Protein AF-A0AAX6NEN3-F1 (afdb_monomer_lite)

Radius of gyration: 17.1 Å; chains: 1; bounding box: 41×44×45 Å

Secondary structure (DSSP, 8-state):
------EE--------S--GGGGT---HHHHHHHHHT--GGGGGGEEEETTS-EEHHHHHHHHHHHTS-----TTEEEEEEEE-TTSEEEEEEEEGGGTTS-EEEEEE--S---SSPPPSSHHHHHHHHHHHPPEEEEE--TTTTSSHHHHHHHHHHHHH------

Foldseek 3Di:
DDPPFPKPDDPLPDPPPDQLVVVVADGPVQVVVLVVPDDCVQVVFWLDKSNDIDTPVSLVVSCLQQVHHDDPDPQWNIWIWGAAPLQKIWIWTAGVVLSNAIWIKIKRADPDRPPDPQDPDPVSNVVCCVVGNIDIDTDNDRVQGRGVVSVVVVVVVVNPDPDDPD

pLDDT: mean 76.82, std 15.44, range [34.28, 93.94]

Structure (mmCIF, N/CA/C/O backbone):
data_AF-A0AAX6NEN3-F1
#
_entry.id   AF-A0AAX6NEN3-F1
#
loop_
_atom_site.group_PDB
_atom_site.id
_atom_site.type_symbol
_atom_site.label_atom_id
_atom_site.label_alt_id
_atom_site.label_comp_id
_atom_site.label_asym_id
_atom_site.label_entity_id
_atom_site.label_seq_id
_atom_site.pdbx_PDB_ins_code
_atom_site.Cartn_x
_atom_site.Cartn_y
_atom_site.Cartn_z
_atom_site.occupancy
_atom_site.B_iso_or_equiv
_atom_site.auth_seq_id
_atom_site.auth_comp_id
_atom_site.auth_asym_id
_atom_site.auth_atom_id
_atom_site.pdbx_PDB_model_num
ATOM 1 N N . MET A 1 1 ? 4.666 29.068 24.593 1.00 39.84 1 MET A N 1
ATOM 2 C CA . MET A 1 1 ? 5.316 27.800 24.179 1.00 39.84 1 MET A CA 1
ATOM 3 C C . MET A 1 1 ? 5.114 27.602 22.680 1.00 39.84 1 MET A C 1
ATOM 5 O O . MET A 1 1 ? 3.978 27.432 22.258 1.00 39.84 1 MET A O 1
ATOM 9 N N . ARG A 1 2 ? 6.170 27.678 21.857 1.00 41.81 2 ARG A N 1
ATOM 10 C CA . ARG A 1 2 ? 6.067 27.386 20.414 1.00 41.81 2 ARG A CA 1
ATOM 11 C C . ARG A 1 2 ? 5.840 25.880 20.238 1.00 41.81 2 ARG A C 1
ATOM 13 O O . ARG A 1 2 ? 6.711 25.095 20.609 1.00 41.81 2 ARG A O 1
ATOM 20 N N . LYS A 1 3 ? 4.679 25.473 19.710 1.00 44.09 3 LYS A N 1
ATOM 21 C CA . LYS A 1 3 ? 4.441 24.089 19.274 1.00 44.09 3 LYS A CA 1
ATOM 22 C C . LYS A 1 3 ? 5.466 23.785 18.179 1.00 44.09 3 LYS A C 1
ATOM 24 O O . LYS A 1 3 ? 5.381 24.353 17.096 1.00 44.09 3 LYS A O 1
ATOM 29 N N . LYS A 1 4 ? 6.462 22.945 18.471 1.00 45.19 4 LYS A N 1
ATOM 30 C CA . LYS A 1 4 ? 7.330 22.382 17.433 1.00 45.19 4 LYS A CA 1
ATOM 31 C C . LYS A 1 4 ? 6.442 21.489 16.570 1.00 45.19 4 LYS A C 1
ATOM 33 O O . LYS A 1 4 ? 6.065 20.405 17.001 1.00 45.19 4 LYS A O 1
ATOM 38 N N . THR A 1 5 ? 6.063 21.961 15.389 1.00 45.75 5 THR A N 1
ATOM 39 C CA . THR A 1 5 ? 5.479 21.130 14.339 1.00 45.75 5 THR A CA 1
ATOM 40 C C . THR A 1 5 ? 6.543 20.126 13.912 1.00 45.75 5 THR A C 1
ATOM 42 O O . THR A 1 5 ? 7.428 20.426 13.116 1.00 45.75 5 THR A O 1
ATOM 45 N N . SER A 1 6 ? 6.515 18.936 14.512 1.00 53.25 6 SER A N 1
ATOM 46 C CA . SER A 1 6 ? 7.311 17.807 14.044 1.00 53.25 6 SER A CA 1
ATOM 47 C C . SER A 1 6 ? 6.730 17.367 12.704 1.00 53.25 6 SER A C 1
ATOM 49 O O . SER A 1 6 ? 5.679 16.724 12.649 1.00 53.25 6 SER A O 1
ATOM 51 N N . VAL A 1 7 ? 7.377 17.784 11.622 1.00 54.03 7 VAL A N 1
ATOM 52 C CA . VAL A 1 7 ? 7.107 17.261 10.285 1.00 54.03 7 VAL A CA 1
ATOM 53 C C . VAL A 1 7 ? 7.809 15.915 10.210 1.00 54.03 7 VAL A C 1
ATOM 55 O O . VAL A 1 7 ? 9.020 15.851 10.437 1.00 54.03 7 VAL A O 1
ATOM 58 N N . PHE A 1 8 ? 7.070 14.847 9.907 1.00 51.81 8 PHE A N 1
ATOM 59 C CA . PHE A 1 8 ? 7.704 13.603 9.488 1.00 51.81 8 PHE A CA 1
ATOM 60 C C . PHE A 1 8 ? 8.220 13.839 8.078 1.00 51.81 8 PHE A C 1
ATOM 62 O O . PHE A 1 8 ? 7.498 13.668 7.098 1.00 51.81 8 PHE A O 1
ATOM 69 N N . LYS A 1 9 ? 9.457 14.325 7.995 1.00 45.12 9 LYS A N 1
ATOM 70 C CA . LYS A 1 9 ? 10.188 14.342 6.741 1.00 45.12 9 LYS A CA 1
ATOM 71 C C . LYS A 1 9 ? 10.568 12.903 6.448 1.00 45.12 9 LYS A C 1
ATOM 73 O O . LYS A 1 9 ? 11.310 12.298 7.222 1.00 45.12 9 LYS A O 1
ATOM 78 N N . SER A 1 10 ? 10.072 12.361 5.343 1.00 47.19 10 SER A N 1
ATOM 79 C CA . SER A 1 10 ? 10.839 11.317 4.690 1.00 47.19 10 SER A CA 1
ATOM 80 C C . SER A 1 10 ? 12.145 11.997 4.293 1.00 47.19 10 SER A C 1
ATOM 82 O O . SER A 1 10 ? 12.153 12.986 3.558 1.00 47.19 10 SER A O 1
ATOM 84 N N . ASN A 1 11 ? 13.270 11.535 4.839 1.00 39.41 11 ASN A N 1
ATOM 85 C CA . ASN A 1 11 ? 14.497 11.708 4.086 1.00 39.41 11 ASN A CA 1
ATOM 86 C C . ASN A 1 11 ? 14.195 10.993 2.775 1.00 39.41 11 ASN A C 1
ATOM 88 O O . ASN A 1 11 ? 14.063 9.767 2.752 1.00 39.41 11 ASN A O 1
ATOM 92 N N . ILE A 1 12 ? 13.970 11.771 1.717 1.00 45.59 12 ILE A N 1
ATOM 93 C CA . ILE A 1 12 ? 14.106 11.303 0.346 1.00 45.59 12 ILE A CA 1
ATOM 94 C C . ILE A 1 12 ? 15.600 11.009 0.238 1.00 45.59 12 ILE A C 1
ATOM 96 O O . ILE A 1 12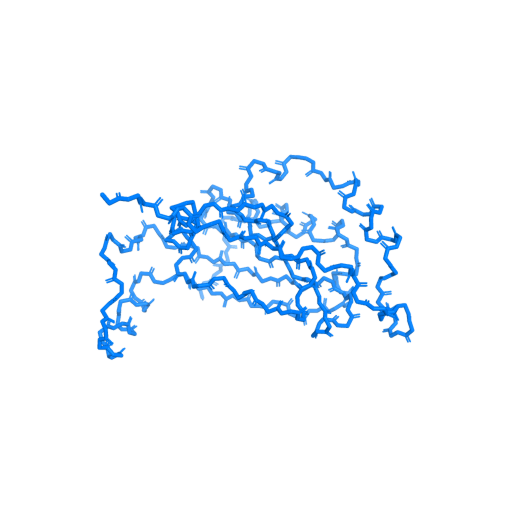 ? 16.391 11.827 -0.212 1.00 45.59 12 ILE A O 1
ATOM 100 N N . LEU A 1 13 ? 16.000 9.900 0.852 1.00 41.84 13 LEU A N 1
ATOM 101 C CA . LEU A 1 13 ? 17.258 9.262 0.583 1.00 41.84 13 LEU A CA 1
ATOM 102 C C . LEU A 1 13 ? 17.141 8.899 -0.882 1.00 41.84 13 LEU A C 1
ATOM 104 O O . LEU A 1 13 ? 16.206 8.187 -1.267 1.00 41.84 13 LEU A O 1
ATOM 108 N N . ASP A 1 14 ? 18.053 9.468 -1.667 1.00 45.53 14 ASP A N 1
ATOM 109 C CA . ASP A 1 14 ? 18.591 8.821 -2.851 1.00 45.53 14 ASP A CA 1
ATOM 110 C C . ASP A 1 14 ? 18.341 7.323 -2.743 1.00 45.53 14 ASP A C 1
ATOM 112 O O . ASP A 1 14 ? 18.769 6.676 -1.778 1.00 45.53 14 ASP A O 1
ATOM 116 N N . LEU A 1 15 ? 17.525 6.833 -3.676 1.00 48.12 15 LEU A N 1
ATOM 117 C CA . LEU A 1 15 ? 17.223 5.424 -3.851 1.00 48.12 15 LEU A CA 1
ATOM 118 C C . LEU A 1 15 ? 18.564 4.692 -3.729 1.00 48.12 15 LEU A C 1
ATOM 120 O O . LEU A 1 15 ? 19.479 4.938 -4.510 1.00 48.12 15 LEU A O 1
ATOM 124 N N . GLY A 1 16 ? 18.749 3.939 -2.641 1.00 46.91 16 GLY A N 1
ATOM 125 C CA . GLY A 1 16 ? 20.041 3.316 -2.363 1.00 46.91 16 GLY A CA 1
ATOM 126 C C . GLY A 1 16 ? 20.497 2.487 -3.574 1.00 46.91 16 GLY A C 1
ATOM 127 O O . GLY A 1 16 ? 19.642 1.930 -4.259 1.00 46.91 16 GLY A O 1
ATOM 128 N N . PRO A 1 17 ? 21.813 2.359 -3.819 1.00 54.22 17 PRO A N 1
ATOM 129 C CA . PRO A 1 17 ? 22.432 2.009 -5.110 1.00 54.22 17 PRO A CA 1
ATOM 130 C C . PRO A 1 17 ? 22.255 0.543 -5.547 1.00 54.22 17 PRO A C 1
ATOM 132 O O . PRO A 1 17 ? 23.092 -0.006 -6.262 1.00 54.22 17 PRO A O 1
ATOM 135 N N . MET A 1 18 ? 21.223 -0.148 -5.067 1.00 57.44 18 MET A N 1
ATOM 136 C CA . MET A 1 18 ? 21.028 -1.561 -5.340 1.00 57.44 18 MET A CA 1
ATOM 137 C C . MET A 1 18 ? 20.096 -1.720 -6.535 1.00 57.44 18 MET A C 1
ATOM 139 O O . MET A 1 18 ? 18.873 -1.672 -6.406 1.00 57.44 18 MET A O 1
ATOM 143 N N . ASP A 1 19 ? 20.694 -1.922 -7.707 1.00 66.69 19 ASP A N 1
ATOM 144 C CA . ASP A 1 19 ? 19.956 -2.348 -8.885 1.00 66.69 19 ASP A CA 1
ATOM 145 C C . ASP A 1 19 ? 19.392 -3.758 -8.653 1.00 66.69 19 ASP A C 1
ATOM 147 O O . ASP A 1 19 ? 20.100 -4.769 -8.687 1.00 66.69 19 ASP A O 1
ATOM 151 N N . PHE A 1 20 ? 18.089 -3.823 -8.379 1.00 73.00 20 PHE A N 1
ATOM 152 C CA . PHE A 1 20 ? 17.382 -5.081 -8.162 1.00 73.00 20 PHE A CA 1
ATOM 153 C C . PHE A 1 20 ? 17.157 -5.869 -9.459 1.00 73.00 20 PHE A C 1
ATOM 155 O O . PHE A 1 20 ? 16.710 -7.018 -9.385 1.00 73.00 20 PHE A O 1
ATOM 162 N N . SER A 1 21 ? 17.496 -5.305 -10.628 1.00 67.62 21 SER A N 1
ATOM 163 C CA . SER A 1 21 ? 17.443 -6.013 -11.913 1.00 67.62 21 SER A CA 1
ATOM 164 C C . SER A 1 21 ? 18.282 -7.299 -11.888 1.00 67.62 21 SER A C 1
ATOM 166 O O . SER A 1 21 ? 17.852 -8.327 -12.414 1.00 67.62 21 SER A O 1
ATOM 168 N N . LEU A 1 22 ? 19.407 -7.287 -11.159 1.00 68.19 22 LEU A N 1
ATOM 169 C CA . LEU A 1 22 ? 20.302 -8.433 -10.960 1.00 68.19 22 LEU A CA 1
ATOM 170 C C . LEU A 1 22 ? 19.629 -9.620 -10.253 1.00 68.19 22 LEU A C 1
ATOM 172 O O . LEU A 1 22 ? 20.074 -10.757 -10.388 1.00 68.19 22 LEU A O 1
ATOM 176 N N . PHE A 1 23 ? 18.534 -9.373 -9.532 1.00 68.75 23 PHE A N 1
ATOM 177 C CA . PHE A 1 23 ? 17.738 -10.388 -8.835 1.00 68.75 23 PHE A CA 1
ATOM 178 C C . PHE A 1 23 ? 16.398 -10.666 -9.541 1.00 68.75 23 PHE A C 1
ATOM 180 O O . PHE A 1 23 ? 15.501 -11.285 -8.970 1.00 68.75 23 PHE A O 1
ATOM 187 N N . GLY A 1 24 ? 16.243 -10.201 -10.788 1.00 72.50 24 GLY A N 1
ATOM 188 C CA . GLY A 1 24 ? 15.008 -10.308 -11.571 1.00 72.50 24 GLY A CA 1
ATOM 189 C C . GLY A 1 24 ? 13.920 -9.296 -11.189 1.00 72.50 24 GLY A C 1
ATOM 190 O O . GLY A 1 24 ? 12.820 -9.352 -11.759 1.00 72.50 24 GLY A O 1
ATOM 191 N N . GLY A 1 25 ? 14.225 -8.400 -10.243 1.00 76.88 25 GLY A N 1
ATOM 192 C CA . GLY A 1 25 ? 13.383 -7.295 -9.805 1.00 76.88 25 GLY A CA 1
ATOM 193 C C . GLY A 1 25 ? 13.317 -6.164 -10.830 1.00 76.88 25 GLY A C 1
ATOM 194 O O . GLY A 1 25 ? 13.895 -6.233 -11.914 1.00 76.88 25 GLY A O 1
ATOM 195 N N . LEU A 1 26 ? 12.560 -5.120 -10.503 1.00 79.88 26 LEU A N 1
ATOM 196 C CA . LEU A 1 26 ? 12.390 -3.964 -11.380 1.00 79.88 26 LEU A CA 1
ATOM 197 C C . LEU A 1 26 ? 13.540 -2.955 -11.212 1.00 79.88 26 LEU A C 1
ATOM 199 O O . LEU A 1 26 ? 13.878 -2.594 -10.074 1.00 79.88 26 LEU A O 1
ATOM 203 N N . SER A 1 27 ? 14.069 -2.463 -12.338 1.00 83.06 27 SER A N 1
ATOM 204 C CA . SER A 1 27 ? 15.052 -1.373 -12.375 1.00 83.06 27 SER A CA 1
ATOM 205 C C . SER A 1 27 ? 14.426 -0.051 -11.926 1.00 83.06 27 SER A C 1
ATOM 207 O O . SER A 1 27 ? 13.213 0.135 -12.001 1.00 83.06 27 SER A O 1
ATOM 209 N N . GLU A 1 28 ? 15.221 0.912 -11.466 1.00 81.50 28 GLU A N 1
ATOM 210 C CA . GLU A 1 28 ? 14.665 2.194 -11.014 1.00 81.50 28 GLU A CA 1
ATOM 211 C C . GLU A 1 28 ? 13.901 2.958 -12.100 1.00 81.50 28 GLU A C 1
ATOM 213 O O . GLU A 1 28 ? 12.894 3.609 -11.803 1.00 81.50 28 GLU A O 1
ATOM 218 N N . GLU A 1 29 ? 14.359 2.873 -13.348 1.00 83.75 29 GLU A N 1
ATOM 219 C CA . GLU A 1 29 ? 13.705 3.500 -14.495 1.00 83.75 29 GLU A CA 1
ATOM 220 C C . GLU A 1 29 ? 12.333 2.877 -14.751 1.00 83.75 29 GLU A C 1
ATOM 222 O O . GLU A 1 29 ? 11.352 3.611 -14.902 1.00 83.75 29 GLU A O 1
ATOM 227 N N . ASP A 1 30 ? 12.229 1.547 -14.670 1.00 85.44 30 ASP A N 1
ATOM 228 C CA . ASP A 1 30 ? 10.953 0.841 -14.796 1.00 85.44 30 ASP A CA 1
ATOM 229 C C . ASP A 1 30 ? 9.963 1.275 -13.711 1.00 85.44 30 ASP A C 1
ATOM 231 O O . ASP A 1 30 ? 8.783 1.473 -13.997 1.00 85.44 30 ASP A O 1
ATOM 235 N N . ILE A 1 31 ? 10.412 1.469 -12.460 1.00 87.06 31 ILE A N 1
ATOM 236 C CA . ILE A 1 31 ? 9.523 1.965 -11.392 1.00 87.06 31 ILE A CA 1
ATOM 237 C C . ILE A 1 31 ? 9.058 3.377 -11.693 1.00 87.06 31 ILE A C 1
ATOM 239 O O . ILE A 1 31 ? 7.875 3.666 -11.520 1.00 87.06 31 ILE A O 1
ATOM 243 N N . LYS A 1 32 ? 9.964 4.268 -12.104 1.00 86.94 32 LYS A N 1
ATOM 244 C CA . LYS A 1 32 ? 9.598 5.653 -12.424 1.00 86.94 32 LYS A CA 1
ATOM 245 C C . LYS A 1 32 ? 8.543 5.681 -13.526 1.00 86.94 32 LYS A C 1
ATOM 247 O O . LYS A 1 32 ? 7.551 6.391 -13.379 1.00 86.94 32 LYS A O 1
ATOM 252 N N . GLN A 1 33 ? 8.711 4.868 -14.568 1.00 89.12 33 GLN A N 1
ATOM 253 C CA . GLN A 1 33 ? 7.727 4.737 -15.640 1.00 89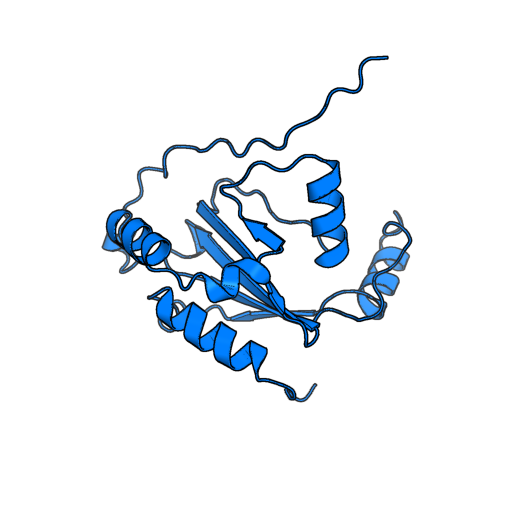.12 33 GLN A CA 1
ATOM 254 C C . GLN A 1 33 ? 6.400 4.160 -15.133 1.00 89.12 33 GLN A C 1
ATOM 256 O O . GLN A 1 33 ? 5.360 4.775 -15.352 1.00 89.12 33 GLN A O 1
ATOM 261 N N . GLN A 1 34 ? 6.426 3.047 -14.391 1.00 90.94 34 GLN A N 1
ATOM 262 C CA . GLN A 1 34 ? 5.214 2.411 -13.856 1.00 90.94 34 GLN A CA 1
ATOM 263 C C . GLN A 1 34 ? 4.426 3.329 -12.913 1.00 90.94 34 GLN A C 1
ATOM 265 O O . GLN A 1 34 ? 3.199 3.372 -12.967 1.00 90.94 34 GLN A O 1
ATOM 270 N N . LEU A 1 35 ? 5.114 4.076 -12.045 1.00 89.00 35 LEU A N 1
ATOM 271 C CA . LEU A 1 35 ? 4.472 5.030 -11.140 1.00 89.00 35 LEU A CA 1
ATOM 272 C C . LEU A 1 35 ? 3.935 6.257 -11.884 1.00 89.00 35 LEU A C 1
ATOM 274 O O . LEU A 1 35 ? 2.892 6.780 -11.500 1.00 89.00 35 LEU A O 1
ATOM 278 N N . ALA A 1 36 ? 4.611 6.705 -12.946 1.00 88.62 36 ALA A N 1
ATOM 279 C CA . ALA A 1 36 ? 4.126 7.789 -13.798 1.00 88.62 36 ALA A CA 1
ATOM 280 C C . ALA A 1 36 ? 2.890 7.378 -14.616 1.00 88.62 36 ALA A C 1
ATOM 282 O O . ALA A 1 36 ? 2.005 8.204 -14.841 1.00 88.62 36 ALA A O 1
ATOM 283 N N . SER A 1 37 ? 2.810 6.108 -15.025 1.00 89.56 37 SER A N 1
ATOM 284 C CA . SER A 1 37 ? 1.675 5.536 -15.758 1.00 89.56 37 SER A CA 1
ATOM 285 C C . SER A 1 37 ? 0.547 5.020 -14.861 1.00 89.56 37 SER A C 1
ATOM 287 O O . SER A 1 37 ? -0.399 4.429 -15.377 1.00 89.56 37 SER A O 1
ATOM 289 N N . ARG A 1 38 ? 0.646 5.195 -13.538 1.00 89.69 38 ARG A N 1
ATOM 290 C CA . ARG A 1 38 ? -0.364 4.729 -12.583 1.00 89.69 38 ARG A CA 1
ATOM 291 C C . ARG A 1 38 ? -1.732 5.333 -12.891 1.00 89.69 38 ARG A C 1
ATOM 293 O O . ARG A 1 38 ? -1.849 6.533 -13.155 1.00 89.69 38 ARG A O 1
ATOM 300 N N . ASP A 1 39 ? -2.776 4.524 -12.767 1.00 90.81 39 ASP A N 1
ATOM 301 C CA . ASP A 1 39 ? -4.149 4.984 -12.888 1.00 90.81 39 ASP A CA 1
ATOM 302 C C . ASP A 1 39 ? -4.507 5.934 -11.732 1.00 90.81 39 ASP A C 1
ATOM 304 O O . ASP A 1 39 ? -4.621 5.559 -10.556 1.00 90.81 39 ASP A O 1
ATOM 308 N N . LYS A 1 40 ? -4.721 7.202 -12.094 1.00 91.50 40 LYS A N 1
ATOM 309 C CA . LYS A 1 40 ? -5.087 8.285 -11.173 1.00 91.50 40 LYS A CA 1
ATOM 310 C C . LYS A 1 40 ? -6.436 8.054 -10.498 1.00 91.50 40 LYS A C 1
ATOM 312 O O . LYS A 1 40 ? -6.707 8.668 -9.467 1.00 91.50 40 LYS A O 1
ATOM 317 N N . PHE A 1 41 ? -7.285 7.168 -11.023 1.00 92.44 41 PHE A N 1
ATOM 318 C CA . PHE A 1 41 ? -8.541 6.794 -10.380 1.00 92.44 41 PHE A CA 1
ATOM 319 C C . PHE A 1 41 ? -8.340 6.336 -8.929 1.00 92.44 41 PHE A C 1
ATOM 321 O O . PHE A 1 41 ? -9.164 6.664 -8.071 1.00 92.44 41 PHE A O 1
ATOM 328 N N . TYR A 1 42 ? -7.251 5.616 -8.634 1.00 91.12 42 TYR A N 1
ATOM 329 C CA . TYR A 1 42 ? -6.979 5.083 -7.295 1.00 91.12 42 TYR A CA 1
ATOM 330 C C . TYR A 1 42 ? -6.441 6.121 -6.307 1.00 91.12 42 TYR A C 1
ATOM 332 O O . TYR A 1 42 ? -6.486 5.883 -5.097 1.00 91.12 42 TYR A O 1
ATOM 340 N N . ASP A 1 43 ? -6.004 7.294 -6.774 1.00 91.56 43 ASP A N 1
ATOM 341 C CA . ASP A 1 43 ? -5.476 8.352 -5.904 1.00 91.56 43 ASP A CA 1
ATOM 342 C C . ASP A 1 43 ? -6.531 8.860 -4.913 1.00 91.56 43 ASP A C 1
ATOM 344 O O . ASP A 1 43 ? -6.196 9.237 -3.791 1.00 91.56 43 ASP A O 1
ATOM 348 N N . LYS A 1 44 ? -7.821 8.785 -5.268 1.00 91.81 44 LYS A N 1
ATOM 349 C CA . LYS A 1 44 ? -8.927 9.151 -4.365 1.00 91.81 44 LYS A CA 1
ATOM 350 C C . LYS A 1 44 ? -9.081 8.214 -3.161 1.00 91.81 44 LYS A C 1
ATOM 352 O O . LYS A 1 44 ? -9.744 8.571 -2.192 1.00 91.81 44 LYS A O 1
ATOM 357 N N . PHE A 1 45 ? -8.498 7.017 -3.227 1.00 93.50 45 PHE A N 1
ATOM 358 C CA . PHE A 1 45 ? -8.524 6.015 -2.159 1.00 93.50 45 PHE A CA 1
ATOM 359 C C . PHE A 1 45 ? -7.206 5.954 -1.375 1.00 93.50 45 PHE A C 1
ATOM 361 O O . PHE A 1 45 ? -7.091 5.175 -0.427 1.00 93.50 45 PHE A O 1
ATOM 368 N N . LEU A 1 46 ? -6.203 6.742 -1.770 1.00 93.94 46 LEU A N 1
ATOM 369 C CA . LEU A 1 46 ? -4.875 6.748 -1.171 1.00 93.94 46 LEU A CA 1
ATOM 370 C C . LEU A 1 46 ? -4.908 7.433 0.203 1.00 93.94 46 LEU A C 1
ATOM 372 O O . LEU A 1 46 ? -5.146 8.633 0.315 1.00 93.94 46 LEU A O 1
ATOM 376 N N . LEU A 1 47 ? -4.634 6.667 1.256 1.00 91.75 47 LEU A N 1
ATOM 377 C CA . LEU A 1 47 ? -4.516 7.166 2.627 1.00 91.75 47 LEU A CA 1
ATOM 378 C C . LEU A 1 47 ? -3.102 7.634 2.958 1.00 91.75 47 LEU A C 1
ATOM 380 O O . LEU A 1 47 ? -2.925 8.602 3.693 1.00 91.75 47 LEU A O 1
ATOM 384 N N . PHE A 1 48 ? -2.099 6.917 2.460 1.00 92.25 48 PHE A N 1
ATOM 385 C CA . PHE A 1 48 ? -0.705 7.167 2.791 1.00 92.25 48 PHE A CA 1
ATOM 386 C C . PHE A 1 48 ? 0.198 6.894 1.602 1.00 92.25 48 PHE A C 1
ATOM 388 O O . PHE A 1 48 ? 0.040 5.878 0.927 1.00 92.25 48 PHE A O 1
ATOM 395 N N . ASP A 1 49 ? 1.182 7.764 1.425 1.00 91.75 49 ASP A N 1
ATOM 396 C CA . ASP A 1 49 ? 2.244 7.657 0.440 1.00 91.75 49 ASP A CA 1
ATOM 397 C C . ASP A 1 49 ? 3.569 8.060 1.087 1.00 91.75 49 ASP A C 1
ATOM 399 O O . ASP A 1 49 ? 3.743 9.214 1.474 1.00 91.75 49 ASP A O 1
ATOM 403 N N . LYS A 1 50 ? 4.521 7.128 1.187 1.00 87.88 50 LYS A N 1
ATOM 404 C CA . LYS A 1 50 ? 5.816 7.386 1.838 1.00 87.88 50 LYS A CA 1
ATOM 405 C C . LYS A 1 50 ? 6.587 8.562 1.217 1.00 87.88 50 LYS A C 1
ATOM 407 O O . LYS A 1 50 ? 7.396 9.186 1.903 1.00 87.88 50 LYS A O 1
ATOM 412 N N . THR A 1 51 ? 6.348 8.878 -0.056 1.00 84.06 51 THR A N 1
ATOM 413 C CA . THR A 1 51 ? 7.026 9.988 -0.747 1.00 84.06 51 THR A CA 1
ATOM 414 C C . THR A 1 51 ? 6.523 11.365 -0.309 1.00 84.06 51 THR A C 1
ATOM 416 O O . THR A 1 51 ? 7.215 12.362 -0.503 1.00 84.06 51 THR A O 1
ATOM 419 N N . LYS A 1 52 ? 5.340 11.438 0.312 1.00 86.81 52 LYS A N 1
ATOM 420 C CA . LYS A 1 52 ? 4.734 12.690 0.769 1.00 86.81 52 LYS A CA 1
ATOM 421 C C . LYS A 1 52 ? 5.144 13.012 2.203 1.00 86.81 52 LYS A C 1
ATOM 423 O O . LYS A 1 52 ? 5.355 12.131 3.033 1.00 86.81 52 LYS A O 1
ATOM 428 N N . ASN A 1 53 ? 5.200 14.306 2.504 1.00 84.81 53 ASN A N 1
ATOM 429 C CA . ASN A 1 53 ? 5.401 14.788 3.866 1.00 84.81 53 ASN A CA 1
ATOM 430 C C . ASN A 1 53 ? 4.054 14.874 4.581 1.00 84.81 53 ASN A C 1
ATOM 432 O O . ASN A 1 53 ? 3.120 15.480 4.060 1.00 84.81 53 ASN A O 1
ATOM 436 N N . TYR A 1 54 ? 3.986 14.326 5.792 1.00 83.50 54 TYR A N 1
ATOM 437 C CA . TYR A 1 54 ? 2.807 14.415 6.647 1.00 83.50 54 TYR A CA 1
ATOM 438 C C . TYR A 1 54 ? 3.155 15.122 7.955 1.00 83.50 54 TYR A C 1
ATOM 440 O O . TYR A 1 54 ? 4.207 14.898 8.568 1.00 83.50 54 TYR A O 1
ATOM 448 N N . THR A 1 55 ? 2.246 15.971 8.418 1.00 88.25 55 THR A N 1
ATOM 449 C CA . THR A 1 55 ? 2.276 16.477 9.790 1.00 88.25 55 THR A CA 1
ATOM 450 C C . THR A 1 55 ? 1.994 15.344 10.779 1.00 88.25 55 THR A C 1
ATOM 452 O O . THR A 1 55 ? 1.371 14.334 10.445 1.00 88.25 55 THR A O 1
ATOM 455 N N . LEU A 1 56 ? 2.414 15.509 12.037 1.00 84.12 56 LEU A N 1
ATOM 456 C CA . LEU A 1 56 ? 2.087 14.556 13.105 1.00 84.12 56 LEU A CA 1
ATOM 457 C C . LEU A 1 56 ? 0.570 14.328 13.235 1.00 84.12 56 LEU A C 1
ATOM 459 O O . LEU A 1 56 ? 0.141 13.204 13.478 1.00 84.12 56 LEU A O 1
ATOM 463 N N . GLU A 1 57 ? -0.243 15.371 13.061 1.00 86.31 57 GLU A N 1
ATOM 464 C CA . GLU A 1 57 ? -1.702 15.270 13.163 1.00 86.31 57 GLU A CA 1
ATOM 465 C C . GLU A 1 57 ? -2.305 14.449 12.017 1.00 86.31 57 GLU A C 1
ATOM 467 O O . GLU A 1 57 ? -3.152 13.587 12.258 1.00 86.31 57 GLU A O 1
ATOM 472 N N . GLU A 1 58 ? -1.845 14.657 10.782 1.00 87.00 58 GLU A N 1
ATOM 473 C CA . GLU A 1 58 ? -2.252 13.847 9.627 1.00 87.00 58 GLU A CA 1
ATOM 474 C C . GLU A 1 58 ? -1.808 12.399 9.786 1.00 87.00 58 GLU A C 1
ATOM 476 O O . GLU A 1 58 ? -2.614 11.486 9.613 1.00 87.00 58 GLU A O 1
ATOM 481 N N . TYR A 1 59 ? -0.559 12.181 10.202 1.00 84.88 59 TYR A N 1
ATOM 482 C CA . TYR A 1 59 ? -0.046 10.844 10.466 1.00 84.88 59 TYR A CA 1
ATOM 483 C C . TYR A 1 59 ? -0.898 10.109 11.508 1.00 84.88 59 TYR A C 1
ATOM 485 O O . TYR A 1 59 ? -1.270 8.954 11.307 1.00 84.88 59 TYR A O 1
ATOM 493 N N . MET A 1 60 ? -1.275 10.782 12.600 1.00 82.06 60 MET A N 1
ATOM 494 C CA . MET A 1 60 ? -2.141 10.195 13.624 1.00 82.06 60 MET A CA 1
ATOM 495 C C . MET A 1 60 ? -3.539 9.869 13.084 1.00 82.06 60 MET A C 1
ATOM 497 O O . MET A 1 60 ? -4.076 8.809 13.407 1.00 82.06 60 MET A O 1
ATOM 501 N N . LYS A 1 61 ? -4.120 10.719 12.227 1.00 86.06 61 LYS A N 1
ATOM 502 C CA . LYS A 1 61 ? -5.400 10.425 11.556 1.00 86.06 61 LYS A CA 1
ATOM 503 C C . LYS A 1 61 ? -5.291 9.185 10.670 1.00 86.06 61 LYS A C 1
ATOM 505 O O . LYS A 1 61 ? -6.122 8.288 10.782 1.00 86.06 61 LYS A O 1
ATOM 510 N N . ILE A 1 62 ? -4.249 9.103 9.847 1.00 87.12 62 ILE A N 1
ATOM 511 C CA . ILE A 1 62 ? -3.994 7.959 8.965 1.00 87.12 62 ILE A CA 1
ATOM 512 C C . ILE A 1 62 ? -3.820 6.682 9.794 1.00 87.12 62 ILE A C 1
ATOM 514 O O . ILE A 1 62 ? -4.493 5.684 9.542 1.00 87.12 62 ILE A O 1
ATOM 518 N N . ARG A 1 63 ? -2.975 6.722 10.829 1.00 82.56 63 ARG A N 1
ATOM 519 C CA . ARG A 1 63 ? -2.750 5.604 11.754 1.00 82.56 63 ARG A CA 1
ATOM 520 C C . ARG A 1 63 ? -4.054 5.111 12.376 1.00 82.56 63 ARG A C 1
ATOM 522 O O . ARG A 1 63 ? -4.267 3.904 12.458 1.00 82.56 63 ARG A O 1
ATOM 529 N N . ASN A 1 64 ? -4.927 6.024 12.798 1.00 81.31 64 ASN A N 1
ATOM 530 C CA . ASN A 1 64 ? -6.216 5.669 13.390 1.00 81.31 64 ASN A CA 1
ATOM 531 C C . ASN A 1 64 ? -7.131 4.961 12.384 1.00 81.31 64 ASN A C 1
ATOM 533 O O . ASN A 1 64 ? -7.782 3.987 12.748 1.00 81.31 64 ASN A O 1
ATOM 537 N N . VAL A 1 65 ? -7.143 5.400 11.120 1.00 82.75 65 VAL A N 1
ATOM 538 C CA . VAL A 1 65 ? -7.900 4.724 10.052 1.00 82.75 65 VAL A CA 1
ATOM 539 C C . VAL A 1 65 ? -7.316 3.345 9.751 1.00 82.75 65 VAL A C 1
ATOM 541 O O . VAL A 1 65 ? -8.062 2.383 9.581 1.00 82.75 65 VAL A O 1
ATOM 544 N N . ILE A 1 66 ? -5.988 3.239 9.701 1.00 81.81 66 ILE A N 1
ATOM 545 C CA . ILE A 1 66 ? -5.294 1.985 9.406 1.00 81.81 66 ILE A CA 1
ATOM 546 C C . ILE A 1 66 ? -5.412 0.986 10.576 1.00 81.81 66 ILE A C 1
ATOM 548 O O . ILE A 1 66 ? -5.444 -0.227 10.360 1.00 81.81 66 ILE A O 1
ATOM 552 N N . GLY A 1 67 ? -5.505 1.484 11.811 1.00 74.62 67 GLY A N 1
ATOM 553 C CA . GLY A 1 67 ? -5.607 0.691 13.039 1.00 74.62 67 GLY A CA 1
ATOM 554 C C . GLY A 1 67 ? -4.266 0.155 13.557 1.00 74.62 67 GLY A C 1
ATOM 555 O O . GLY A 1 67 ? -4.242 -0.658 14.481 1.00 74.62 67 GLY A O 1
ATOM 556 N N . ARG A 1 68 ? -3.145 0.591 12.973 1.00 74.56 68 ARG A N 1
ATOM 557 C CA . ARG A 1 68 ? -1.776 0.181 13.331 1.00 74.56 68 ARG A CA 1
ATOM 558 C C . ARG A 1 68 ? -0.760 1.236 12.905 1.00 74.56 68 ARG A C 1
ATOM 560 O O . ARG A 1 68 ? -1.061 2.101 12.087 1.00 74.56 68 ARG A O 1
ATOM 567 N N . ASP A 1 69 ? 0.442 1.135 13.461 1.00 76.50 69 ASP A N 1
ATOM 568 C CA . ASP A 1 69 ? 1.582 1.948 13.042 1.00 76.50 69 ASP A CA 1
ATOM 569 C C . ASP A 1 69 ? 2.035 1.605 11.620 1.00 76.50 69 ASP A C 1
ATOM 571 O O . ASP A 1 69 ? 2.025 0.439 11.215 1.00 76.50 69 ASP A O 1
ATOM 575 N N . ILE A 1 70 ? 2.441 2.635 10.876 1.00 79.25 70 ILE A N 1
ATOM 576 C CA . ILE A 1 70 ? 3.083 2.491 9.570 1.00 79.25 70 ILE A CA 1
ATOM 577 C C . ILE A 1 70 ? 4.585 2.394 9.818 1.00 79.25 70 ILE A C 1
ATOM 579 O O . ILE A 1 70 ? 5.175 3.247 10.480 1.00 79.25 70 ILE A O 1
ATOM 583 N N . LEU A 1 71 ? 5.202 1.327 9.316 1.00 73.62 71 LEU A N 1
ATOM 584 C CA . LEU A 1 71 ? 6.632 1.102 9.479 1.00 73.62 71 LEU A CA 1
ATOM 585 C C . LEU A 1 71 ? 7.417 2.011 8.527 1.00 73.62 71 LEU A C 1
ATOM 587 O O . LEU A 1 71 ? 7.463 1.763 7.327 1.00 73.62 71 LEU A O 1
ATOM 591 N N . PHE A 1 72 ? 8.087 3.022 9.076 1.00 70.44 72 PHE A N 1
ATOM 592 C CA . PHE A 1 72 ? 9.108 3.790 8.364 1.00 70.44 72 PHE A CA 1
ATOM 593 C C . PHE A 1 72 ? 10.456 3.096 8.538 1.00 70.44 72 PHE A C 1
ATOM 595 O O . PHE A 1 72 ? 11.253 3.472 9.389 1.00 70.44 72 PHE A O 1
ATOM 602 N N . ASN A 1 73 ? 10.673 2.027 7.777 1.00 74.19 73 ASN A N 1
ATOM 603 C CA . ASN A 1 73 ? 11.980 1.381 7.697 1.00 74.19 73 ASN A CA 1
ATOM 604 C C . ASN A 1 73 ? 12.771 1.972 6.518 1.00 74.19 73 ASN A C 1
ATOM 606 O O . ASN A 1 73 ? 12.185 2.251 5.465 1.00 74.19 73 ASN A O 1
ATOM 610 N N . ASP A 1 74 ? 14.082 2.130 6.682 1.00 71.12 74 ASP A N 1
ATOM 611 C CA . ASP A 1 74 ? 15.009 2.573 5.633 1.00 71.12 74 ASP A CA 1
ATOM 612 C C . ASP A 1 74 ? 15.070 1.568 4.471 1.00 71.12 74 ASP A C 1
ATOM 614 O O . ASP A 1 74 ? 15.249 1.950 3.320 1.00 71.12 74 ASP A O 1
ATOM 618 N N . GLY A 1 75 ? 14.802 0.285 4.741 1.00 76.12 75 GLY A N 1
ATOM 619 C CA . GLY A 1 75 ? 14.706 -0.762 3.716 1.00 76.12 75 GLY A CA 1
ATOM 620 C C . GLY A 1 75 ? 13.408 -0.773 2.896 1.00 76.12 75 GLY A C 1
ATOM 621 O O . GLY A 1 75 ? 13.221 -1.672 2.079 1.00 76.12 75 GLY A O 1
ATOM 622 N N . ILE A 1 76 ? 12.481 0.163 3.125 1.00 82.88 76 ILE A N 1
ATOM 623 C CA . ILE A 1 76 ? 11.241 0.314 2.346 1.00 82.88 76 ILE A CA 1
ATOM 624 C C . ILE A 1 76 ? 11.391 1.545 1.457 1.00 82.88 76 ILE A C 1
ATOM 626 O O . ILE A 1 76 ? 11.430 2.655 1.967 1.00 82.88 76 ILE A O 1
ATOM 630 N N . TYR A 1 77 ? 11.437 1.397 0.142 1.00 84.25 77 TYR A N 1
ATOM 631 C CA . TYR A 1 77 ? 11.640 2.535 -0.761 1.00 84.25 77 TYR A CA 1
ATOM 632 C C . TYR A 1 77 ? 10.318 3.159 -1.198 1.00 84.25 77 TYR A C 1
ATOM 634 O O . TYR A 1 77 ? 10.177 4.380 -1.205 1.00 84.25 77 TYR A O 1
ATOM 642 N N . GLN A 1 78 ? 9.319 2.330 -1.499 1.00 88.88 78 GLN A N 1
ATOM 643 C CA . GLN A 1 78 ? 7.970 2.777 -1.828 1.00 88.88 78 GLN A CA 1
ATOM 644 C C . GLN A 1 78 ? 6.965 2.103 -0.902 1.00 88.88 78 GLN A C 1
ATOM 646 O O . GLN A 1 78 ? 7.064 0.911 -0.611 1.00 88.88 78 GLN A O 1
ATOM 651 N N . GLN A 1 79 ? 5.989 2.876 -0.433 1.00 91.31 79 GLN A N 1
ATOM 652 C CA . GLN A 1 79 ? 4.890 2.354 0.364 1.00 91.31 79 GLN A CA 1
ATOM 653 C C . GLN A 1 79 ? 3.638 3.197 0.161 1.00 91.31 79 GLN A C 1
ATOM 655 O O . GLN A 1 79 ? 3.653 4.409 0.386 1.00 91.31 79 GLN A O 1
ATOM 660 N N . PHE A 1 80 ? 2.554 2.521 -0.202 1.00 93.19 80 PHE A N 1
ATOM 661 C CA . PHE A 1 80 ? 1.239 3.102 -0.416 1.00 93.19 80 PHE A CA 1
ATOM 662 C C . PHE A 1 80 ? 0.206 2.348 0.417 1.00 93.19 80 PHE A C 1
ATOM 664 O O . PHE A 1 80 ? 0.236 1.120 0.470 1.00 93.19 80 PHE A O 1
ATOM 671 N N . HIS A 1 81 ? -0.723 3.061 1.052 1.00 93.19 81 HIS A N 1
ATOM 672 C CA . HIS A 1 81 ? -1.898 2.448 1.682 1.00 93.19 81 HIS A CA 1
ATOM 673 C C . HIS A 1 81 ? -3.161 3.004 1.047 1.00 93.19 81 HIS A C 1
ATOM 675 O O . HIS A 1 81 ? -3.375 4.214 1.057 1.00 93.19 81 HIS A O 1
ATOM 681 N N . TYR A 1 82 ? -4.010 2.115 0.553 1.00 93.44 82 TYR A N 1
ATOM 682 C CA . TYR A 1 82 ? -5.299 2.420 -0.051 1.00 93.44 82 TYR A CA 1
ATOM 683 C C . TYR A 1 82 ? -6.428 1.901 0.834 1.00 93.44 82 TYR A C 1
ATOM 685 O O . TYR A 1 82 ? -6.333 0.799 1.381 1.00 93.44 82 TYR A O 1
ATOM 693 N N . LYS A 1 83 ? -7.517 2.663 0.939 1.00 91.75 83 LYS A N 1
ATOM 694 C CA . LYS A 1 83 ? -8.769 2.228 1.565 1.00 91.75 83 LYS A CA 1
ATOM 695 C C . LYS A 1 83 ? -9.937 2.461 0.621 1.00 91.75 83 LYS A C 1
ATOM 697 O O . LYS A 1 83 ? -10.215 3.588 0.220 1.00 91.75 83 LYS A O 1
ATOM 702 N N . PHE A 1 84 ? -10.640 1.382 0.323 1.00 91.19 84 PHE A N 1
ATOM 703 C CA . PHE A 1 84 ? -11.808 1.360 -0.536 1.00 91.19 84 PHE A CA 1
ATOM 704 C C . PHE A 1 84 ? -13.108 1.534 0.270 1.00 91.19 84 PHE A C 1
ATOM 706 O O . PHE A 1 84 ? -13.129 1.295 1.484 1.00 91.19 84 PHE A O 1
ATOM 713 N N . PRO A 1 85 ? -14.214 1.942 -0.384 1.00 88.38 85 PRO A N 1
ATOM 714 C CA . PRO A 1 85 ? -15.495 2.189 0.283 1.00 88.38 85 PRO A CA 1
ATOM 715 C C . PRO A 1 85 ? -16.130 0.937 0.898 1.00 88.38 85 PRO A C 1
ATOM 717 O O . PRO A 1 85 ? -16.917 1.045 1.829 1.00 88.38 85 PRO A O 1
ATOM 720 N N . ASN A 1 86 ? -15.769 -0.254 0.416 1.00 86.62 86 ASN A N 1
ATOM 721 C CA . ASN A 1 86 ? -16.271 -1.543 0.900 1.00 86.62 86 ASN A CA 1
ATOM 722 C C . ASN A 1 86 ? -15.570 -2.040 2.182 1.00 86.62 86 ASN A C 1
ATOM 724 O O . ASN A 1 86 ? -15.658 -3.221 2.508 1.00 86.62 86 ASN A O 1
ATOM 728 N N . ASN A 1 87 ? -14.854 -1.166 2.898 1.00 85.50 87 ASN A N 1
ATOM 729 C CA . ASN A 1 87 ? -14.026 -1.495 4.065 1.00 85.50 87 ASN A CA 1
ATOM 730 C C . ASN A 1 87 ? -12.867 -2.458 3.793 1.00 85.50 87 ASN A C 1
ATOM 732 O O . ASN A 1 87 ? -12.258 -2.966 4.734 1.00 85.50 87 ASN A O 1
ATOM 736 N N . TYR A 1 88 ? -12.492 -2.663 2.537 1.00 87.31 88 TYR A N 1
ATOM 737 C CA . TYR A 1 88 ? -11.228 -3.296 2.193 1.00 87.31 88 TYR A CA 1
ATOM 738 C C . TYR A 1 88 ? -10.184 -2.244 1.836 1.00 87.31 88 TYR A C 1
ATOM 740 O O . TYR A 1 88 ? -10.472 -1.068 1.624 1.00 87.31 88 TYR A O 1
ATOM 748 N N . GLY A 1 89 ? -8.931 -2.660 1.807 1.00 89.75 89 GLY A N 1
ATOM 749 C CA . GLY A 1 89 ? -7.815 -1.823 1.427 1.00 89.75 89 GLY A CA 1
ATOM 750 C C . GLY A 1 89 ? -6.608 -2.645 1.069 1.00 89.75 89 GLY A C 1
ATOM 751 O O . GLY A 1 89 ? -6.549 -3.849 1.320 1.00 89.75 89 GLY A O 1
ATOM 752 N N . THR A 1 90 ? -5.630 -1.958 0.509 1.00 91.50 90 THR A N 1
ATOM 753 C CA . THR A 1 90 ? -4.400 -2.577 0.041 1.00 91.50 90 THR A CA 1
ATOM 754 C C . THR A 1 90 ? -3.214 -1.760 0.520 1.00 91.50 90 THR A C 1
ATOM 756 O O . THR A 1 90 ? -3.186 -0.546 0.350 1.00 91.50 90 THR A O 1
ATOM 759 N N . SER A 1 91 ? -2.237 -2.421 1.127 1.00 91.50 91 SER A N 1
ATOM 760 C CA . SER A 1 91 ? -0.914 -1.868 1.389 1.00 91.50 91 SER A CA 1
ATOM 761 C C . SER A 1 91 ? 0.024 -2.412 0.327 1.00 91.50 91 SER A C 1
ATOM 763 O O . SER A 1 91 ? 0.175 -3.624 0.219 1.00 91.50 91 SER A O 1
ATOM 765 N N . VAL A 1 92 ? 0.650 -1.525 -0.430 1.00 92.56 92 VAL A N 1
ATOM 766 C CA . VAL A 1 92 ? 1.614 -1.869 -1.474 1.00 92.56 92 VAL A CA 1
ATOM 767 C C . VAL A 1 92 ? 2.977 -1.401 -1.004 1.00 92.56 92 V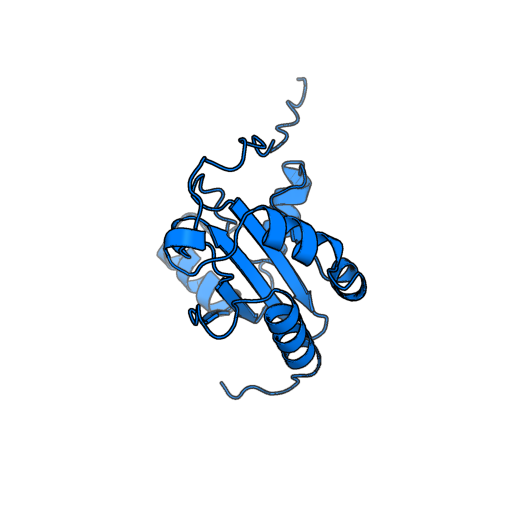AL A C 1
ATOM 769 O O . VAL A 1 92 ? 3.123 -0.239 -0.625 1.00 92.56 92 VAL A O 1
ATOM 772 N N . VAL A 1 93 ? 3.960 -2.292 -0.984 1.00 90.62 93 VAL A N 1
ATOM 773 C CA . VAL A 1 93 ? 5.306 -1.997 -0.491 1.00 90.62 93 VAL A CA 1
ATOM 774 C C . VAL A 1 93 ? 6.335 -2.492 -1.497 1.00 90.62 93 VAL A C 1
ATOM 776 O O . VAL A 1 93 ? 6.169 -3.550 -2.094 1.00 90.62 93 VAL A O 1
ATOM 779 N N . ARG A 1 94 ? 7.409 -1.727 -1.676 1.00 87.94 94 ARG A N 1
ATOM 780 C CA . ARG A 1 94 ? 8.621 -2.155 -2.377 1.00 87.94 94 ARG A CA 1
ATOM 781 C C . ARG A 1 94 ? 9.837 -1.736 -1.570 1.00 87.94 94 ARG A C 1
AT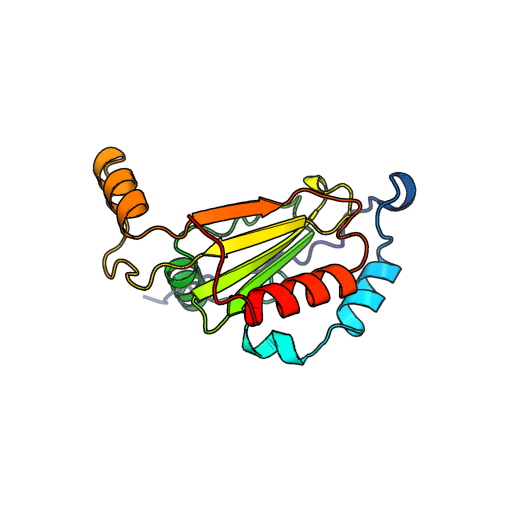OM 783 O O . ARG A 1 94 ? 9.898 -0.618 -1.055 1.00 87.94 94 ARG A O 1
ATOM 790 N N . GLY A 1 95 ? 10.811 -2.626 -1.457 1.00 86.00 95 GLY A N 1
ATOM 791 C CA . GLY A 1 95 ? 12.008 -2.397 -0.666 1.00 86.00 95 GLY A CA 1
ATOM 792 C C . GLY A 1 95 ? 13.077 -3.456 -0.895 1.00 86.00 95 GLY A C 1
ATOM 793 O O . GLY A 1 95 ? 12.924 -4.343 -1.733 1.00 86.00 95 GLY A O 1
ATOM 794 N N . SER A 1 96 ? 14.136 -3.406 -0.092 1.00 83.62 96 SER A N 1
ATOM 795 C CA . SER A 1 96 ? 15.175 -4.443 -0.085 1.00 83.62 96 SER A CA 1
ATOM 796 C C . SER A 1 96 ? 14.610 -5.816 0.297 1.00 83.62 96 SER A C 1
ATOM 798 O O . SER A 1 96 ? 14.949 -6.823 -0.317 1.00 83.62 96 SER A O 1
ATOM 800 N N . HIS A 1 97 ? 13.679 -5.851 1.254 1.00 82.12 97 HIS A N 1
ATOM 801 C CA . HIS A 1 97 ? 12.994 -7.073 1.691 1.00 82.12 97 HIS A CA 1
ATOM 802 C C . HIS A 1 97 ? 12.133 -7.732 0.603 1.00 82.12 97 HIS A C 1
ATOM 804 O O . HIS A 1 97 ? 11.944 -8.943 0.648 1.00 82.12 97 HIS A O 1
ATOM 810 N N . THR A 1 98 ? 11.645 -6.966 -0.379 1.00 82.12 98 THR A N 1
ATOM 811 C CA . THR A 1 98 ? 10.876 -7.500 -1.514 1.00 82.12 98 THR A CA 1
ATOM 812 C C . THR A 1 98 ? 11.752 -7.799 -2.726 1.00 82.12 98 THR A C 1
ATOM 814 O O . THR A 1 98 ? 11.218 -8.083 -3.793 1.00 82.12 98 THR A O 1
ATOM 817 N N . GLN A 1 99 ? 13.083 -7.689 -2.603 1.00 82.94 99 GLN A N 1
ATOM 818 C CA . GLN A 1 99 ? 14.026 -7.816 -3.723 1.00 82.94 99 GLN A CA 1
ATOM 819 C C . GLN A 1 99 ? 13.649 -6.916 -4.917 1.00 82.94 99 GLN A C 1
ATOM 821 O O . GLN A 1 99 ? 13.834 -7.277 -6.075 1.00 82.94 99 GLN A O 1
ATOM 826 N N . GLY A 1 100 ? 13.063 -5.746 -4.641 1.00 81.12 100 GLY A N 1
ATOM 827 C CA . GLY A 1 100 ? 12.638 -4.800 -5.672 1.00 81.12 100 GLY A CA 1
ATOM 828 C C . GLY A 1 100 ? 11.326 -5.134 -6.394 1.00 81.12 100 GLY A C 1
ATOM 829 O O . GLY A 1 100 ? 10.934 -4.349 -7.259 1.00 81.12 100 GLY A O 1
ATOM 830 N N . PHE A 1 101 ? 10.626 -6.218 -6.040 1.00 86.94 101 PHE A N 1
ATOM 831 C CA . PHE A 1 101 ? 9.256 -6.499 -6.497 1.00 86.94 101 PHE A CA 1
ATOM 832 C C . PHE A 1 101 ? 8.214 -5.732 -5.671 1.00 86.94 101 PHE A C 1
ATOM 834 O O . PHE A 1 101 ? 8.516 -5.230 -4.582 1.00 86.94 101 PHE A O 1
ATOM 841 N N . TRP A 1 102 ? 6.977 -5.652 -6.168 1.00 89.75 102 TRP A N 1
ATOM 842 C CA . TRP A 1 102 ? 5.859 -5.159 -5.369 1.00 89.75 102 TRP A CA 1
ATOM 843 C C . TRP A 1 102 ? 5.336 -6.266 -4.452 1.00 89.75 102 TRP A C 1
ATOM 845 O O . TRP A 1 102 ? 5.083 -7.387 -4.881 1.00 89.75 102 TRP A O 1
ATOM 855 N N . GLU A 1 103 ? 5.139 -5.937 -3.183 1.00 89.75 103 GLU A N 1
ATOM 856 C CA . GLU A 1 103 ? 4.431 -6.770 -2.219 1.00 89.75 103 GLU A CA 1
ATOM 857 C C . GLU A 1 103 ? 3.084 -6.130 -1.900 1.00 89.75 103 GLU A C 1
ATOM 859 O O . GLU A 1 103 ? 2.989 -4.922 -1.659 1.00 89.75 103 GLU A O 1
ATOM 864 N N . VAL A 1 104 ? 2.034 -6.948 -1.902 1.00 90.50 104 VAL A N 1
ATOM 865 C CA . VAL A 1 104 ? 0.657 -6.491 -1.747 1.00 90.50 104 VAL A CA 1
ATOM 866 C C . VAL A 1 104 ? 0.040 -7.168 -0.532 1.00 90.50 104 VAL A C 1
ATOM 868 O O . VAL A 1 104 ? -0.067 -8.388 -0.452 1.00 90.50 104 VAL A O 1
ATOM 871 N N . ALA A 1 105 ? -0.423 -6.371 0.423 1.00 88.69 105 ALA A N 1
ATOM 872 C CA . ALA A 1 105 ? -1.138 -6.859 1.591 1.00 88.69 105 ALA A CA 1
ATOM 873 C C . ALA A 1 105 ? -2.567 -6.322 1.608 1.00 88.69 105 ALA A C 1
ATOM 875 O O . ALA A 1 105 ? -2.804 -5.116 1.569 1.00 88.69 105 ALA A O 1
ATOM 876 N N . THR A 1 106 ? -3.532 -7.225 1.718 1.00 88.44 106 THR A N 1
ATOM 877 C CA . THR A 1 106 ? -4.950 -6.884 1.830 1.00 88.44 106 THR A CA 1
ATOM 878 C C . THR A 1 106 ? -5.305 -6.617 3.274 1.00 88.44 106 THR A C 1
ATOM 880 O O . THR A 1 106 ? -5.007 -7.412 4.162 1.00 88.44 106 THR A O 1
ATOM 883 N N . THR A 1 107 ? -5.968 -5.496 3.514 1.00 84.94 107 THR A N 1
ATOM 884 C CA . THR A 1 107 ? -6.462 -5.113 4.831 1.00 84.94 107 THR A CA 1
ATOM 885 C C . THR A 1 107 ? -7.982 -5.091 4.793 1.00 84.94 107 THR A C 1
ATOM 887 O O . THR A 1 107 ? -8.560 -4.406 3.956 1.00 84.94 107 THR A O 1
ATOM 890 N N . LYS A 1 108 ? -8.640 -5.810 5.703 1.00 84.88 108 LYS A N 1
ATOM 891 C CA . LYS A 1 108 ? -10.067 -5.624 5.975 1.00 84.88 108 LYS A CA 1
ATOM 892 C C . LYS A 1 108 ? -10.197 -4.699 7.177 1.00 84.88 108 LYS A C 1
ATOM 894 O O . LYS A 1 108 ? -9.791 -5.041 8.289 1.00 84.88 108 LYS A O 1
ATOM 899 N N . PHE A 1 109 ? -10.717 -3.505 6.943 1.00 78.50 109 PHE A N 1
ATOM 900 C CA . PHE A 1 109 ? -11.005 -2.536 7.985 1.00 78.50 109 PHE A CA 1
ATOM 901 C C . PHE A 1 109 ? -12.275 -2.933 8.728 1.00 78.50 109 PHE A C 1
ATOM 903 O O . PHE A 1 109 ? -13.227 -3.461 8.160 1.00 78.50 109 PHE A O 1
ATOM 910 N N . THR A 1 110 ? -12.287 -2.666 10.025 1.00 71.81 110 THR A N 1
ATOM 911 C CA . THR A 1 110 ? -13.483 -2.825 10.845 1.00 71.81 110 THR A CA 1
ATOM 912 C C . THR A 1 110 ? -14.259 -1.516 10.868 1.00 71.81 110 THR A C 1
ATOM 914 O O . THR A 1 110 ? -13.655 -0.464 11.080 1.00 71.81 110 THR A O 1
ATOM 917 N N . ASP A 1 111 ? -15.589 -1.576 10.797 1.00 65.62 111 ASP A N 1
ATOM 918 C CA . ASP A 1 111 ? -16.462 -0.399 10.977 1.00 65.62 111 ASP A CA 1
ATOM 919 C C . ASP A 1 111 ? -16.308 0.261 12.354 1.00 65.62 111 ASP A C 1
ATOM 921 O O . ASP A 1 111 ? -16.645 1.424 12.563 1.00 65.62 111 ASP A O 1
ATOM 925 N N . LYS A 1 112 ? -15.791 -0.495 13.325 1.00 61.44 112 LYS A N 1
ATOM 926 C CA . LYS A 1 112 ? -15.621 -0.063 14.708 1.00 61.44 112 LYS A CA 1
ATOM 927 C C . LYS A 1 112 ? -14.160 0.303 14.957 1.00 61.44 112 LYS A C 1
ATOM 929 O O . LYS A 1 112 ? -13.416 -0.493 15.518 1.00 61.44 112 LYS A O 1
ATOM 934 N N . VAL A 1 113 ? -13.753 1.505 14.557 1.00 57.91 113 VAL A N 1
ATOM 935 C CA . VAL A 1 113 ? -12.459 2.072 14.971 1.00 57.91 113 VAL A CA 1
ATOM 936 C C . VAL A 1 113 ? -12.572 2.481 16.446 1.00 57.91 113 VAL A C 1
ATOM 938 O O . VAL A 1 113 ? -13.552 3.129 16.822 1.00 57.91 113 VAL A O 1
ATOM 941 N N . PRO A 1 114 ? -11.637 2.095 17.331 1.00 57.22 114 PRO A N 1
ATOM 942 C CA . PRO A 1 114 ? -11.718 2.510 18.719 1.00 57.22 114 PRO A CA 1
ATOM 943 C C . PRO A 1 114 ? -11.474 4.022 18.808 1.00 57.22 114 PRO A C 1
ATOM 945 O O . PRO A 1 114 ? -10.392 4.498 18.484 1.00 57.22 114 PRO A O 1
ATOM 948 N N . ASN A 1 115 ? -12.467 4.774 19.298 1.00 56.41 115 ASN A N 1
ATOM 949 C CA . ASN A 1 115 ? -12.338 6.218 19.558 1.00 56.41 115 ASN A CA 1
ATOM 950 C C . ASN A 1 115 ? -11.259 6.542 20.604 1.00 56.41 115 ASN A C 1
ATOM 952 O O . ASN A 1 115 ? -10.779 7.670 20.679 1.00 56.41 115 ASN A O 1
ATOM 956 N N . ASN A 1 116 ? -10.886 5.553 21.420 1.00 63.41 116 ASN A N 1
ATOM 957 C CA . ASN A 1 116 ? -9.906 5.705 22.482 1.00 63.41 116 ASN A CA 1
ATOM 958 C C . ASN A 1 116 ? -8.548 5.132 22.056 1.00 63.41 116 ASN A C 1
ATOM 960 O O . ASN A 1 116 ? -8.505 4.053 21.458 1.00 63.41 116 ASN A O 1
ATOM 964 N N . PRO A 1 117 ? -7.434 5.793 22.423 1.00 63.12 117 PRO A N 1
ATOM 965 C CA . PRO A 1 117 ? -6.100 5.264 22.182 1.00 63.12 117 PRO A CA 1
ATOM 966 C C . PRO A 1 117 ? -5.931 3.882 22.817 1.00 63.12 117 PRO A C 1
ATOM 968 O O . PRO A 1 117 ? -6.503 3.574 23.868 1.00 63.12 117 PRO A O 1
ATOM 971 N N . LEU A 1 118 ? -5.111 3.048 22.175 1.00 70.06 118 LEU A N 1
ATOM 972 C CA . LEU A 1 118 ? -4.865 1.686 22.634 1.00 70.06 118 LEU A CA 1
ATOM 973 C C . LEU A 1 118 ? -4.323 1.681 24.084 1.00 70.06 118 LEU A C 1
ATOM 975 O O . LEU A 1 118 ? -3.369 2.403 24.391 1.00 70.06 118 LEU A O 1
ATOM 979 N N . PRO A 1 119 ? -4.877 0.845 24.983 1.00 76.88 119 PRO A N 1
ATOM 980 C CA . PRO A 1 119 ? -4.438 0.731 26.364 1.00 76.88 119 PRO A CA 1
ATOM 981 C C . PRO A 1 119 ? -2.950 0.395 26.468 1.00 76.88 119 PRO A C 1
ATOM 983 O O . PRO A 1 119 ? -2.443 -0.458 25.738 1.00 76.88 119 PRO A O 1
ATOM 986 N N . LYS A 1 120 ? -2.258 0.972 27.459 1.00 79.56 120 LYS A N 1
ATOM 987 C CA . LYS A 1 120 ? -0.842 0.651 27.727 1.00 79.56 120 LYS A CA 1
ATOM 988 C C . LYS A 1 120 ? -0.633 -0.825 28.109 1.00 79.56 120 LYS A C 1
ATOM 990 O O . LYS A 1 120 ? 0.388 -1.418 27.775 1.00 79.56 120 LYS A O 1
ATOM 995 N N . LYS A 1 121 ? -1.607 -1.448 28.789 1.00 86.00 121 LYS A N 1
ATOM 996 C CA . LYS A 1 121 ? -1.526 -2.856 29.224 1.00 86.00 121 LYS A CA 1
ATOM 997 C C . LYS A 1 121 ? -1.689 -3.814 28.034 1.00 86.00 121 LYS A C 1
ATOM 999 O O . LYS A 1 121 ? -2.764 -3.870 27.436 1.00 86.00 121 LYS A O 1
ATOM 1004 N N . LYS A 1 122 ? -0.673 -4.652 27.771 1.00 80.31 122 LYS A N 1
ATOM 1005 C CA . LYS A 1 122 ? -0.619 -5.632 26.658 1.00 80.31 122 LYS A CA 1
ATOM 1006 C C . LYS A 1 122 ? -1.896 -6.474 26.516 1.00 80.31 122 LYS A C 1
ATOM 1008 O O . LYS A 1 122 ? -2.430 -6.584 25.419 1.00 80.31 122 LYS A O 1
ATOM 1013 N N . ARG A 1 123 ? -2.429 -7.021 27.619 1.00 83.75 123 ARG A N 1
ATOM 1014 C CA . ARG A 1 123 ? -3.658 -7.843 27.607 1.00 83.75 123 ARG A CA 1
ATOM 1015 C C . ARG A 1 123 ? -4.882 -7.068 27.104 1.00 83.75 123 ARG A C 1
ATOM 1017 O O . ARG A 1 123 ? -5.631 -7.585 26.281 1.00 83.75 123 ARG A O 1
ATOM 1024 N N . LEU A 1 124 ? -5.080 -5.838 27.583 1.00 80.12 124 LEU A N 1
ATOM 1025 C CA . LEU A 1 124 ? -6.213 -4.990 27.189 1.00 80.12 124 LEU A CA 1
ATOM 1026 C C . LEU A 1 124 ? -6.064 -4.494 25.749 1.00 80.12 124 LEU A C 1
ATOM 1028 O O . LEU A 1 124 ? -7.036 -4.519 24.999 1.00 80.12 124 LEU A O 1
ATOM 1032 N N . ARG A 1 125 ? -4.838 -4.137 25.350 1.00 78.44 125 ARG A N 1
ATOM 1033 C CA . ARG A 1 125 ? -4.497 -3.794 23.967 1.00 78.44 125 ARG A CA 1
ATOM 1034 C C . ARG A 1 125 ? -4.836 -4.932 23.009 1.00 78.44 125 ARG A C 1
ATOM 1036 O O . ARG A 1 125 ? -5.574 -4.718 22.059 1.00 78.44 125 ARG A O 1
ATOM 1043 N N . ASN A 1 126 ? -4.388 -6.153 23.302 1.00 77.31 126 ASN A N 1
ATOM 1044 C CA . ASN A 1 126 ? -4.676 -7.322 22.468 1.00 77.31 126 ASN A CA 1
ATOM 1045 C C . ASN A 1 126 ? -6.180 -7.635 22.412 1.00 77.31 126 ASN A C 1
ATOM 1047 O O . ASN A 1 126 ? -6.687 -8.002 21.358 1.00 77.31 126 ASN A O 1
ATOM 1051 N N . LYS A 1 127 ? -6.910 -7.466 23.524 1.00 79.81 127 LYS A N 1
ATOM 1052 C CA . LYS A 1 127 ? -8.371 -7.647 23.557 1.00 79.81 127 LYS A CA 1
ATOM 1053 C C . LYS A 1 127 ? -9.093 -6.630 22.667 1.00 79.81 127 LYS A C 1
ATOM 1055 O O . LYS A 1 127 ? -10.029 -7.004 21.971 1.00 79.81 127 LYS A O 1
ATOM 1060 N N . GLN A 1 128 ? -8.665 -5.368 22.678 1.00 73.94 128 GLN A N 1
ATOM 1061 C CA . GLN A 1 128 ? -9.225 -4.351 21.788 1.00 73.94 128 GLN A CA 1
ATOM 1062 C C . GLN A 1 128 ? -8.833 -4.577 20.329 1.00 73.94 128 GLN A C 1
ATOM 1064 O O . GLN A 1 128 ? -9.710 -4.516 19.480 1.00 73.94 128 GLN A O 1
ATOM 1069 N N . LEU A 1 129 ? -7.576 -4.920 20.036 1.00 72.25 129 LEU A N 1
ATOM 1070 C CA . LEU A 1 129 ? -7.135 -5.255 18.677 1.00 72.25 129 LEU A CA 1
ATOM 1071 C C . LEU A 1 129 ? -7.904 -6.452 18.102 1.00 72.25 129 LEU A C 1
ATOM 1073 O O . LEU A 1 129 ? -8.261 -6.440 16.937 1.00 72.25 129 LEU A O 1
ATOM 1077 N N . LYS A 1 130 ? -8.251 -7.458 18.912 1.00 72.94 130 LYS A N 1
ATOM 1078 C CA . LYS A 1 130 ? -9.122 -8.554 18.452 1.00 72.94 130 LYS A CA 1
ATOM 1079 C C . LYS A 1 130 ? -10.559 -8.115 18.149 1.00 72.94 130 LYS A C 1
ATOM 1081 O O . LYS A 1 130 ? -11.230 -8.759 17.357 1.00 72.94 130 LYS A O 1
ATOM 1086 N N . LYS A 1 131 ? -11.054 -7.069 18.815 1.00 69.81 131 LYS A N 1
ATOM 1087 C CA . LYS A 1 131 ? -12.448 -6.605 18.705 1.00 69.81 131 LYS A CA 1
ATOM 1088 C C . LYS A 1 131 ? -12.639 -5.514 17.644 1.00 69.81 131 LYS A C 1
ATOM 1090 O O . LYS A 1 131 ? -13.735 -5.371 17.114 1.00 69.81 131 LYS A O 1
ATOM 1095 N N . TYR A 1 132 ? -11.592 -4.738 17.393 1.00 66.75 132 TYR A N 1
ATOM 1096 C CA . TYR A 1 132 ? -11.621 -3.485 16.636 1.00 66.75 132 TYR A CA 1
ATOM 1097 C C . TYR A 1 132 ? -10.433 -3.337 15.673 1.00 66.75 132 TYR A C 1
ATOM 1099 O O . TYR A 1 132 ? -10.260 -2.290 15.062 1.00 66.75 132 TYR A O 1
ATOM 1107 N N . GLY A 1 133 ? -9.538 -4.323 15.620 1.00 62.47 133 GLY A N 1
ATOM 1108 C CA . GLY A 1 133 ? -8.362 -4.279 14.761 1.00 62.47 133 GLY A CA 1
ATOM 1109 C C . GLY A 1 133 ? -8.709 -4.725 13.352 1.00 62.47 133 GLY A C 1
ATOM 1110 O O . GLY A 1 133 ? -9.444 -5.693 13.158 1.00 62.47 133 GLY A O 1
ATOM 1111 N N . SER A 1 134 ? -8.142 -4.026 12.376 1.00 61.69 134 SER A N 1
ATOM 1112 C CA . SER A 1 134 ? -8.128 -4.461 10.988 1.00 61.69 134 SER A CA 1
ATOM 1113 C C . SER A 1 134 ? -7.372 -5.788 10.859 1.00 61.69 134 SER A C 1
ATOM 1115 O O . SER A 1 134 ? -6.325 -5.989 11.483 1.00 61.69 134 SER A O 1
ATOM 1117 N N . THR A 1 135 ? -7.900 -6.718 10.062 1.00 66.31 135 THR A N 1
ATOM 1118 C CA . THR A 1 135 ? -7.175 -7.946 9.721 1.00 66.31 135 THR A CA 1
ATOM 1119 C C . THR A 1 135 ? -6.328 -7.696 8.482 1.00 66.31 135 THR A C 1
ATOM 1121 O O . THR A 1 135 ? -6.800 -7.138 7.491 1.00 66.31 135 THR A O 1
ATOM 1124 N N . LEU A 1 136 ? -5.056 -8.088 8.551 1.00 66.44 136 LEU A N 1
ATOM 1125 C CA . LEU A 1 136 ? -4.117 -8.021 7.438 1.00 66.44 136 LEU A CA 1
ATOM 1126 C C . LEU A 1 136 ? -3.859 -9.432 6.921 1.00 66.44 136 LEU A C 1
ATOM 1128 O O . LEU A 1 136 ? -3.443 -10.293 7.693 1.00 66.44 136 LEU A O 1
ATOM 1132 N N . SER A 1 137 ? -4.032 -9.631 5.623 1.00 69.62 137 SER A N 1
ATOM 1133 C CA . SER A 1 137 ? -3.531 -10.796 4.905 1.00 69.62 137 SER A CA 1
ATOM 1134 C C . SER A 1 137 ? -2.463 -10.328 3.925 1.00 69.62 137 SER A C 1
ATOM 1136 O O . SER A 1 137 ? -2.746 -9.536 3.025 1.00 69.62 137 SER A O 1
ATOM 1138 N N . VAL A 1 138 ? -1.220 -10.750 4.143 1.00 71.50 138 VAL A N 1
ATOM 1139 C CA . VAL A 1 138 ? -0.096 -10.418 3.261 1.00 71.50 138 VAL A CA 1
ATOM 1140 C C . VAL A 1 138 ? -0.052 -11.446 2.143 1.00 71.50 138 VAL A C 1
ATOM 1142 O O . VAL A 1 138 ? 0.012 -12.642 2.417 1.00 71.50 138 VAL A O 1
ATOM 1145 N N . ILE A 1 139 ? -0.071 -10.988 0.893 1.00 67.38 139 ILE A N 1
ATOM 1146 C CA . ILE A 1 139 ? 0.153 -11.841 -0.271 1.00 67.38 139 ILE A CA 1
ATOM 1147 C C . ILE A 1 139 ? 1.570 -11.551 -0.755 1.00 67.38 139 ILE A C 1
ATOM 1149 O O . ILE A 1 139 ? 1.812 -10.604 -1.502 1.00 67.38 139 ILE A O 1
ATOM 1153 N N . SER A 1 140 ? 2.515 -12.371 -0.300 1.00 61.41 140 SER A N 1
ATOM 1154 C CA . SER A 1 140 ? 3.883 -12.347 -0.812 1.00 61.41 140 SER A CA 1
ATOM 1155 C C . SER A 1 140 ? 3.969 -13.301 -2.000 1.00 61.41 140 SER A C 1
ATOM 1157 O O . SER A 1 140 ? 4.256 -14.486 -1.854 1.00 61.41 140 SER A O 1
ATOM 1159 N N . ASP A 1 141 ? 3.634 -12.783 -3.181 1.00 72.81 141 ASP A N 1
ATOM 1160 C CA . ASP A 1 141 ? 3.868 -13.461 -4.456 1.00 72.81 141 ASP A CA 1
ATOM 1161 C C . ASP A 1 141 ? 4.625 -12.503 -5.390 1.00 72.81 141 ASP A C 1
ATOM 1163 O O . ASP A 1 141 ? 4.008 -11.745 -6.149 1.00 72.81 141 ASP A O 1
ATOM 1167 N N . PRO A 1 142 ? 5.970 -12.502 -5.316 1.00 69.19 142 PRO A N 1
ATOM 1168 C CA . PRO A 1 142 ? 6.807 -11.583 -6.084 1.00 69.19 142 PRO A CA 1
ATOM 1169 C C . PRO A 1 142 ? 6.607 -11.701 -7.600 1.00 69.19 142 PRO A C 1
ATOM 1171 O O . PRO A 1 142 ? 6.770 -10.720 -8.324 1.00 69.19 142 PRO A O 1
ATOM 1174 N N . LYS A 1 143 ? 6.229 -12.889 -8.100 1.00 72.25 143 LYS A N 1
ATOM 1175 C CA . LYS A 1 143 ? 6.002 -13.117 -9.535 1.00 72.25 143 LYS A CA 1
ATOM 1176 C C . LYS A 1 143 ? 4.674 -12.529 -9.994 1.00 72.25 143 LYS A C 1
ATOM 1178 O O . LYS A 1 143 ? 4.606 -11.979 -11.090 1.00 72.25 143 LYS A O 1
ATOM 1183 N N . ARG A 1 144 ? 3.636 -12.625 -9.162 1.00 81.50 144 ARG A N 1
ATOM 1184 C CA . ARG A 1 144 ? 2.300 -12.095 -9.463 1.00 81.50 144 ARG A CA 1
ATOM 1185 C C . ARG A 1 144 ? 2.255 -10.573 -9.527 1.00 81.50 144 ARG A C 1
ATOM 1187 O O . ARG A 1 144 ? 1.468 -10.032 -10.292 1.00 81.50 144 ARG A O 1
ATOM 1194 N N . PHE A 1 145 ? 3.076 -9.892 -8.733 1.00 87.00 145 PHE A N 1
ATOM 1195 C CA . PHE A 1 145 ? 3.084 -8.431 -8.635 1.00 87.00 145 PHE A CA 1
ATOM 1196 C C . PHE A 1 145 ? 4.373 -7.821 -9.190 1.00 87.00 145 PHE A C 1
ATOM 1198 O O . PHE A 1 145 ? 4.917 -6.861 -8.648 1.00 87.00 145 PHE A O 1
ATOM 1205 N N . LYS A 1 146 ? 4.883 -8.369 -10.299 1.00 86.75 146 LYS A N 1
ATOM 1206 C CA . LYS A 1 146 ? 6.061 -7.796 -10.955 1.00 86.75 146 LYS A CA 1
ATOM 1207 C C . LYS A 1 146 ? 5.762 -6.427 -11.565 1.00 86.75 146 LYS A C 1
ATOM 1209 O O . LYS A 1 146 ? 6.615 -5.556 -11.481 1.00 86.75 146 LYS A O 1
ATOM 1214 N N . GLN A 1 147 ? 4.587 -6.218 -12.157 1.00 90.00 147 GLN A N 1
ATOM 1215 C CA . GLN A 1 147 ? 4.180 -4.917 -12.697 1.00 90.00 147 GLN A CA 1
ATOM 1216 C C . GLN A 1 147 ? 3.160 -4.240 -11.781 1.00 90.00 147 GLN A C 1
ATOM 1218 O O . GLN A 1 147 ? 2.285 -4.893 -11.212 1.00 90.00 147 GLN A O 1
ATOM 1223 N N . PHE A 1 148 ? 3.222 -2.911 -11.676 1.00 91.06 148 PHE A N 1
ATOM 1224 C CA . PHE A 1 148 ? 2.234 -2.148 -10.911 1.00 91.06 148 PHE A CA 1
ATOM 1225 C C . PHE A 1 148 ? 0.817 -2.283 -11.495 1.00 91.06 148 PHE A C 1
ATOM 1227 O O . PHE A 1 148 ? -0.161 -2.272 -10.755 1.00 91.06 148 PHE A O 1
ATOM 1234 N N . THR A 1 149 ? 0.692 -2.523 -12.801 1.00 92.25 149 THR A N 1
ATOM 1235 C CA . THR A 1 149 ? -0.589 -2.834 -13.460 1.00 92.25 149 THR A CA 1
ATOM 1236 C C . THR A 1 149 ? -1.259 -4.085 -12.881 1.00 92.25 149 THR A C 1
ATOM 1238 O O . THR A 1 149 ? -2.484 -4.151 -12.802 1.00 92.25 149 THR A O 1
ATOM 1241 N N . ASP A 1 150 ? -0.494 -5.076 -12.416 1.00 92.38 150 ASP A N 1
ATOM 1242 C CA . ASP A 1 150 ? -1.048 -6.268 -11.763 1.00 92.38 150 ASP A CA 1
ATOM 1243 C C . ASP A 1 150 ? -1.517 -5.971 -10.333 1.00 92.38 150 ASP A C 1
ATOM 1245 O O . ASP A 1 150 ? -2.512 -6.537 -9.868 1.00 92.38 150 ASP A O 1
ATOM 1249 N N . VAL A 1 151 ? -0.866 -5.017 -9.659 1.00 92.19 151 VAL A N 1
ATOM 1250 C CA . VAL A 1 151 ? -1.353 -4.449 -8.393 1.00 92.19 151 VAL A CA 1
ATOM 1251 C C . VAL A 1 151 ? -2.681 -3.723 -8.621 1.00 92.19 151 VAL A C 1
ATOM 1253 O O . VAL A 1 151 ? -3.620 -3.909 -7.853 1.00 92.19 151 VAL A O 1
ATOM 1256 N N . GLU A 1 152 ? -2.810 -2.952 -9.700 1.00 93.12 152 GLU A N 1
ATOM 1257 C CA . GLU A 1 152 ? -4.056 -2.261 -10.055 1.00 93.12 152 GLU A CA 1
ATOM 1258 C C . GLU A 1 152 ? -5.185 -3.222 -10.415 1.00 93.12 152 GLU A C 1
ATOM 1260 O O . GLU A 1 152 ? -6.301 -3.045 -9.932 1.00 93.12 152 GLU A O 1
ATOM 1265 N N . LYS A 1 153 ? -4.910 -4.288 -11.175 1.00 92.31 153 LYS A N 1
ATOM 1266 C CA . LYS A 1 153 ? -5.894 -5.360 -11.416 1.00 92.31 153 LYS A CA 1
ATOM 1267 C C . LYS A 1 153 ? -6.355 -5.995 -10.105 1.00 92.31 153 LYS A C 1
ATOM 1269 O O . LYS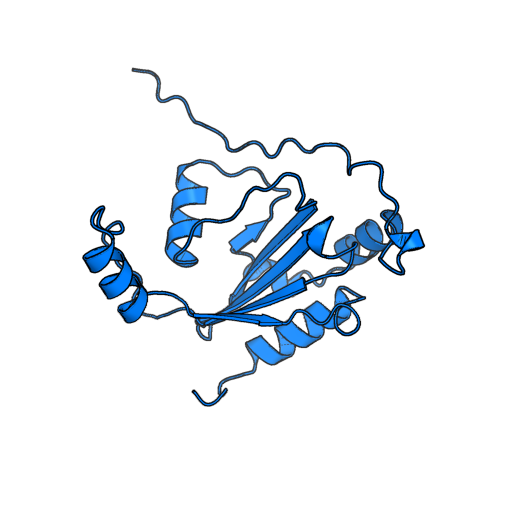 A 1 153 ? -7.541 -6.270 -9.933 1.00 92.31 153 LYS A O 1
ATOM 1274 N N . TYR A 1 154 ? -5.434 -6.209 -9.165 1.00 91.25 154 TYR A N 1
ATOM 1275 C CA . TYR A 1 154 ? -5.771 -6.722 -7.840 1.00 91.25 154 TYR A CA 1
ATOM 1276 C C . TYR A 1 154 ? -6.645 -5.745 -7.045 1.00 91.25 154 TYR A C 1
ATOM 1278 O O . TYR A 1 154 ? -7.643 -6.156 -6.454 1.00 91.25 154 TYR A O 1
ATOM 1286 N N . MET A 1 155 ? -6.315 -4.452 -7.074 1.00 92.19 155 MET A N 1
ATOM 1287 C CA . MET A 1 155 ? -7.118 -3.392 -6.459 1.00 92.19 155 MET A CA 1
ATOM 1288 C C . MET A 1 155 ? -8.514 -3.290 -7.081 1.00 92.19 155 MET A C 1
ATOM 1290 O O . MET A 1 155 ? -9.487 -3.166 -6.340 1.00 92.19 155 MET A O 1
ATOM 1294 N N . ALA A 1 156 ? -8.628 -3.400 -8.407 1.00 91.25 156 ALA A N 1
ATOM 1295 C CA . ALA A 1 156 ? -9.903 -3.424 -9.121 1.00 91.25 156 ALA A CA 1
ATOM 1296 C C . ALA A 1 156 ? -10.773 -4.593 -8.650 1.00 91.25 156 ALA A C 1
ATOM 1298 O O . ALA A 1 156 ? -11.937 -4.399 -8.305 1.00 91.25 156 ALA A O 1
ATOM 1299 N N . GLY A 1 157 ? -10.184 -5.792 -8.566 1.00 89.56 157 GLY A N 1
ATOM 1300 C CA . GLY A 1 157 ? -10.847 -6.964 -8.004 1.00 89.56 157 GLY A CA 1
ATOM 1301 C C . GLY A 1 157 ? -11.334 -6.686 -6.586 1.00 89.56 157 GLY A C 1
ATOM 1302 O O . GLY A 1 157 ? -12.525 -6.798 -6.320 1.00 89.56 157 GLY A O 1
ATOM 1303 N N . LEU A 1 158 ? -10.440 -6.226 -5.705 1.00 87.19 158 L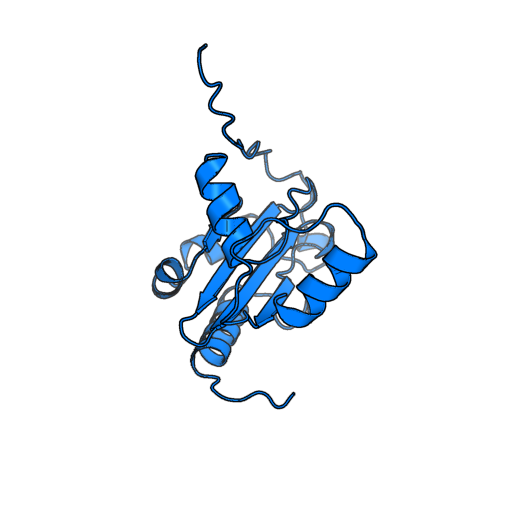EU A N 1
ATOM 1304 C CA . LEU A 1 158 ? -10.751 -5.959 -4.300 1.00 87.19 158 LEU A CA 1
ATOM 1305 C C . LEU A 1 158 ? -11.835 -4.887 -4.103 1.00 87.19 158 LEU A C 1
ATOM 1307 O O . LEU A 1 158 ? -12.608 -4.981 -3.152 1.00 87.19 158 LEU A O 1
ATOM 1311 N N . LEU A 1 159 ? -11.902 -3.884 -4.982 1.00 86.38 159 LEU A N 1
ATOM 1312 C CA . LEU A 1 159 ? -12.927 -2.839 -4.965 1.00 86.38 159 LEU A CA 1
ATOM 1313 C C . LEU A 1 159 ? -14.324 -3.400 -5.278 1.00 86.38 159 LEU A C 1
ATOM 1315 O O . LEU A 1 159 ? -15.306 -2.942 -4.698 1.00 86.38 159 LEU A O 1
ATOM 1319 N N . VAL A 1 160 ? -14.404 -4.388 -6.174 1.00 83.25 160 VAL A N 1
ATOM 1320 C CA . VAL A 1 160 ? -15.652 -5.053 -6.589 1.00 83.25 160 VAL A CA 1
ATOM 1321 C C . VAL A 1 160 ? -16.022 -6.208 -5.647 1.00 83.25 160 VAL A C 1
ATOM 1323 O O . VAL A 1 160 ? -17.184 -6.606 -5.566 1.00 83.25 160 VAL A O 1
ATOM 1326 N N . THR A 1 161 ? -15.059 -6.737 -4.887 1.00 69.94 161 THR A N 1
ATOM 1327 C CA . THR A 1 161 ? -15.292 -7.820 -3.931 1.00 69.94 161 THR A CA 1
ATOM 1328 C C . THR A 1 161 ? -16.254 -7.383 -2.822 1.00 69.94 161 THR A C 1
ATOM 1330 O O . THR A 1 161 ? -15.887 -6.663 -1.894 1.00 69.94 161 THR A O 1
ATOM 1333 N N . HIS A 1 162 ? -17.486 -7.888 -2.873 1.00 54.06 162 HIS A N 1
ATOM 1334 C CA . HIS A 1 162 ? -18.421 -7.886 -1.742 1.00 54.06 162 HIS A CA 1
ATOM 1335 C C . HIS A 1 162 ? -18.283 -9.134 -0.852 1.00 54.06 162 HIS A C 1
ATOM 1337 O O . HIS A 1 162 ? -18.921 -9.221 0.195 1.00 54.06 162 HIS A O 1
ATOM 1343 N N . LEU A 1 163 ? -17.467 -10.115 -1.251 1.00 45.91 163 LEU A N 1
ATOM 1344 C CA . LEU A 1 163 ? -17.452 -11.455 -0.670 1.00 45.91 163 LEU A CA 1
ATOM 1345 C C . LEU A 1 163 ? -16.044 -12.069 -0.737 1.00 45.91 163 LEU A C 1
ATOM 1347 O O . LEU A 1 163 ? -15.601 -12.507 -1.793 1.00 45.91 163 LEU A O 1
ATOM 1351 N N . LEU A 1 164 ? -15.360 -12.161 0.404 1.00 36.91 164 LEU A N 1
ATOM 1352 C CA . LEU A 1 164 ? -14.478 -13.298 0.675 1.00 36.91 164 LEU A CA 1
ATOM 1353 C C . LEU A 1 164 ? -14.989 -13.952 1.964 1.00 36.91 164 LEU A C 1
ATOM 1355 O O . LEU A 1 164 ? -15.204 -13.221 2.942 1.00 36.91 164 LEU A O 1
ATOM 1359 N N . PRO A 1 165 ? -15.244 -15.274 1.960 1.00 34.28 165 PRO A N 1
ATOM 1360 C CA . PRO A 1 165 ? -15.684 -15.981 3.149 1.00 34.28 165 PRO A CA 1
ATOM 1361 C C . PRO A 1 165 ? -14.586 -15.904 4.212 1.00 34.28 165 PRO A C 1
ATOM 1363 O O . PRO A 1 165 ? -13.394 -15.891 3.898 1.00 34.28 165 PRO A O 1
ATOM 1366 N N . VAL A 1 166 ? -15.039 -15.754 5.455 1.00 34.34 166 VAL A N 1
ATOM 1367 C CA . VAL A 1 166 ? -14.222 -15.764 6.675 1.00 34.34 166 VAL A CA 1
ATOM 1368 C C . VAL A 1 166 ? -13.582 -17.132 6.862 1.00 34.34 166 VAL A C 1
ATOM 1370 O O . VAL A 1 166 ? -14.291 -18.129 6.605 1.00 34.34 166 VAL A O 1
#

Organism: Priestia aryabhattai (NCBI:txid412384)

Sequence (166 aa):
MRKKTSVFKSNILDLGPMDFSLFGGLSEEDIKQQLASRDKFYDKFLLFDKTKNYTLEEYMKIRNVIGRDILFNDGIYQQFHYKFPNNYGTSVVRGSHTQGFWEVATTKFTDKVPNNPLPKKKRLRNKQLKKYGSTLSVISDPKRFKQFTDVEKYMAGLLVTHLLPV